Protein AF-A0A285R3U5-F1 (afdb_monomer_lite)

pLDDT: mean 81.3, std 15.53, range [38.19, 96.88]

Foldseek 3Di:
DDDDDDPDDPDPADVVLLVVQVVCCVVPVDDLCPGDCSSPRSCVSVVVVVVCVVVVVVVVVVVVVVVVCVVVCNVVVVVVVVVVVVVVVCVVVVPDVVVVVVVCVVPVVDPPPPPDD

Sequence (117 aa):
MPVGKKPRRPPVRSKRRLINGIRRRTRTGAPWRNDPAHHGEWESVYGLLRRRQRDGTWSRSLTQLQAGADARGLITWALDRLEALVRHRLKRLQFRPDALDGFMAGTGLNLDTSTSP

Structure (mmCIF, N/CA/C/O backbone):
data_AF-A0A285R3U5-F1
#
_entry.id   AF-A0A285R3U5-F1
#
loop_
_atom_site.group_PDB
_atom_site.id
_atom_site.type_symbol
_atom_site.label_atom_id
_atom_site.label_alt_id
_atom_site.label_comp_id
_atom_site.label_asym_id
_atom_site.label_entity_id
_atom_site.label_seq_id
_atom_site.pdbx_PDB_ins_code
_atom_site.Cartn_x
_atom_site.Cartn_y
_atom_site.Cartn_z
_atom_site.occupancy
_atom_site.B_iso_or_equiv
_atom_site.auth_seq_id
_atom_site.auth_comp_id
_atom_site.auth_asym_id
_atom_site.auth_atom_id
_atom_site.pdbx_PDB_model_num
ATOM 1 N N . MET A 1 1 ? -9.481 7.070 -41.270 1.00 38.38 1 MET A N 1
ATOM 2 C CA . MET A 1 1 ? -9.271 5.680 -40.798 1.00 38.38 1 MET A CA 1
ATOM 3 C C . MET A 1 1 ? -8.456 5.721 -39.505 1.00 38.38 1 MET A C 1
ATOM 5 O O . MET A 1 1 ? -7.437 6.406 -39.512 1.00 38.38 1 MET A O 1
ATOM 9 N N . PRO A 1 2 ? -8.866 5.078 -38.395 1.00 54.41 2 PRO A N 1
ATOM 10 C CA . PRO A 1 2 ? -8.071 5.080 -37.171 1.00 54.41 2 PRO A CA 1
ATOM 11 C C . PRO A 1 2 ? -6.865 4.149 -37.346 1.00 54.41 2 PRO A C 1
ATOM 13 O O . PRO A 1 2 ? -7.003 2.997 -37.751 1.00 54.41 2 PRO A O 1
ATOM 16 N N . VAL A 1 3 ? -5.666 4.655 -37.064 1.00 59.34 3 VAL A N 1
ATOM 17 C CA . VAL A 1 3 ? -4.420 3.889 -37.179 1.00 59.34 3 VAL A CA 1
ATOM 18 C C . VAL A 1 3 ? -4.380 2.831 -36.075 1.00 59.34 3 VAL A C 1
ATOM 20 O O . VAL A 1 3 ? -4.359 3.156 -34.885 1.00 59.34 3 VAL A O 1
ATOM 23 N N . GLY A 1 4 ? -4.374 1.556 -36.466 1.00 52.22 4 GLY A N 1
ATOM 24 C CA . GLY A 1 4 ? -4.251 0.427 -35.548 1.00 52.22 4 GLY A CA 1
ATOM 25 C C . GLY A 1 4 ? -2.968 0.529 -34.722 1.00 52.22 4 GLY A C 1
ATOM 26 O O . GLY A 1 4 ? -1.864 0.627 -35.262 1.00 52.22 4 GLY A O 1
ATOM 27 N N . LYS A 1 5 ? -3.092 0.519 -33.390 1.00 55.28 5 LYS A N 1
ATOM 28 C CA . LYS A 1 5 ? -1.925 0.468 -32.503 1.00 55.28 5 LYS A CA 1
ATOM 29 C C . LYS A 1 5 ? -1.194 -0.852 -32.756 1.00 55.28 5 LYS A C 1
ATOM 31 O O . LYS A 1 5 ? -1.766 -1.912 -32.517 1.00 55.28 5 LYS A O 1
ATOM 36 N N . LYS A 1 6 ? 0.065 -0.784 -33.213 1.00 53.25 6 LYS A N 1
ATOM 37 C CA . LYS A 1 6 ? 0.944 -1.957 -33.371 1.00 53.25 6 LYS A CA 1
ATOM 38 C C . LYS A 1 6 ? 0.861 -2.836 -32.110 1.00 53.25 6 LYS A C 1
ATOM 40 O O . LYS A 1 6 ? 0.932 -2.280 -31.005 1.00 53.25 6 LYS A O 1
ATOM 45 N N . PRO A 1 7 ? 0.730 -4.169 -32.238 1.00 49.75 7 PRO A N 1
ATOM 46 C CA . PRO A 1 7 ? 0.657 -5.049 -31.081 1.00 49.75 7 PRO A CA 1
ATOM 47 C C . PRO A 1 7 ? 1.935 -4.872 -30.259 1.00 49.75 7 PRO A C 1
ATOM 49 O O . PRO A 1 7 ? 3.046 -5.129 -30.726 1.00 49.75 7 PRO A O 1
ATOM 52 N N . ARG A 1 8 ? 1.799 -4.356 -29.032 1.00 63.12 8 ARG A N 1
ATOM 53 C CA . ARG A 1 8 ? 2.934 -4.264 -28.109 1.00 63.12 8 ARG A CA 1
ATOM 54 C C . ARG A 1 8 ? 3.360 -5.691 -27.790 1.00 63.12 8 ARG A C 1
ATOM 56 O O . ARG A 1 8 ? 2.527 -6.486 -27.361 1.00 63.12 8 ARG A O 1
ATOM 63 N N . ARG A 1 9 ? 4.650 -5.986 -27.980 1.00 56.09 9 ARG A N 1
ATOM 64 C CA . ARG A 1 9 ? 5.281 -7.253 -27.589 1.00 56.09 9 ARG A CA 1
ATOM 65 C C . ARG A 1 9 ? 4.764 -7.661 -26.200 1.00 56.09 9 ARG A C 1
ATOM 67 O O . ARG A 1 9 ? 4.839 -6.824 -25.291 1.00 56.09 9 ARG A O 1
ATOM 74 N N . PRO A 1 10 ? 4.223 -8.882 -26.028 1.00 56.25 10 PRO A N 1
ATOM 75 C CA . PRO A 1 10 ? 3.734 -9.331 -24.734 1.00 56.25 10 PRO A CA 1
ATOM 76 C C . PRO A 1 10 ? 4.824 -9.111 -23.681 1.00 56.25 10 PRO A C 1
ATOM 78 O O . PRO A 1 10 ? 5.989 -9.427 -23.946 1.00 56.25 10 PRO A O 1
ATOM 81 N N . PRO A 1 11 ? 4.506 -8.525 -22.514 1.00 58.94 11 PRO A N 1
ATOM 82 C CA . PRO A 1 11 ? 5.504 -8.358 -21.476 1.00 58.94 11 PRO A CA 1
ATOM 83 C C . PRO A 1 11 ? 6.003 -9.747 -21.066 1.00 58.94 11 PRO A C 1
ATOM 85 O O . PRO A 1 11 ? 5.271 -10.524 -20.464 1.00 58.94 11 PRO A O 1
ATOM 88 N N . VAL A 1 12 ? 7.269 -10.039 -21.378 1.00 57.09 12 VAL A N 1
ATOM 89 C CA . VAL A 1 12 ? 7.961 -11.313 -21.081 1.00 57.09 12 VAL A CA 1
ATOM 90 C C . VAL A 1 12 ? 7.976 -11.617 -19.569 1.00 57.09 12 VAL A C 1
ATOM 92 O O . VAL A 1 12 ? 8.225 -12.736 -19.124 1.00 57.09 12 VAL A O 1
ATOM 95 N N . ARG A 1 13 ? 7.681 -10.611 -18.738 1.00 64.00 13 ARG A N 1
ATOM 96 C CA . ARG A 1 13 ? 7.698 -10.688 -17.277 1.00 64.00 13 ARG A CA 1
ATOM 97 C C . ARG A 1 13 ? 6.277 -10.733 -16.726 1.00 64.00 13 ARG A C 1
ATOM 99 O O . ARG A 1 13 ? 5.432 -9.908 -17.071 1.00 64.00 13 ARG A O 1
ATOM 106 N N . SER A 1 14 ? 6.026 -11.655 -15.798 1.00 81.50 14 SER A N 1
ATOM 107 C CA . SER A 1 14 ? 4.741 -11.697 -15.101 1.00 81.50 14 SER A CA 1
ATOM 108 C C . SER A 1 14 ? 4.602 -10.446 -14.226 1.00 81.50 14 SER A C 1
ATOM 110 O O . SER A 1 14 ? 5.463 -10.166 -13.393 1.00 81.50 14 SER A O 1
ATOM 112 N N . LYS A 1 15 ? 3.506 -9.686 -14.381 1.00 84.56 15 LYS A N 1
ATOM 113 C CA . LYS A 1 15 ? 3.215 -8.488 -13.559 1.00 84.56 15 LYS A CA 1
ATOM 114 C C . LYS A 1 15 ? 3.344 -8.768 -12.055 1.00 84.56 15 LYS A C 1
ATOM 116 O O . LYS A 1 15 ? 3.789 -7.904 -11.309 1.00 84.56 15 LYS A O 1
ATOM 121 N N . ARG A 1 16 ? 3.006 -9.991 -11.629 1.00 89.94 16 ARG A N 1
ATOM 122 C CA . ARG A 1 16 ? 3.140 -10.469 -10.247 1.00 89.94 16 ARG A CA 1
ATOM 123 C C . ARG A 1 16 ? 4.582 -10.394 -9.727 1.00 89.94 16 ARG A C 1
ATOM 125 O O . ARG A 1 16 ? 4.773 -9.965 -8.597 1.00 89.94 16 ARG A O 1
ATOM 132 N N . ARG A 1 17 ? 5.588 -10.734 -10.545 1.00 91.56 17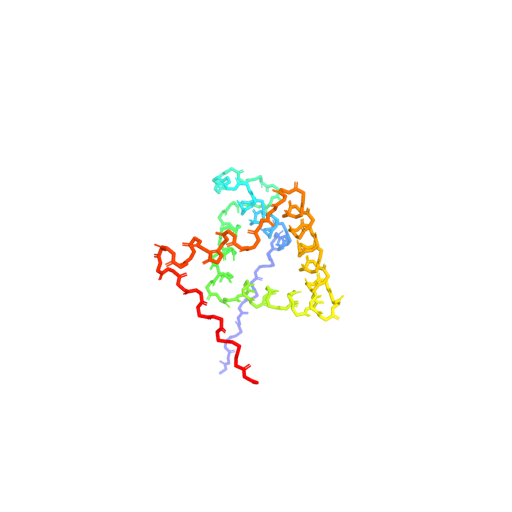 ARG A N 1
ATOM 133 C CA . ARG A 1 17 ? 7.010 -10.623 -10.164 1.00 91.56 17 ARG A CA 1
ATOM 134 C C . ARG A 1 17 ? 7.412 -9.177 -9.881 1.00 91.56 17 ARG A C 1
ATOM 136 O O . ARG A 1 17 ? 7.989 -8.908 -8.834 1.00 91.56 17 ARG A O 1
ATOM 143 N N . LEU A 1 18 ? 7.011 -8.248 -10.749 1.00 91.75 18 LEU A N 1
ATOM 144 C CA . LEU A 1 18 ? 7.301 -6.824 -10.562 1.00 91.75 18 LEU A CA 1
ATOM 145 C C . LEU A 1 18 ? 6.602 -6.263 -9.314 1.00 91.75 18 LEU A C 1
ATOM 147 O O . LEU A 1 18 ? 7.208 -5.522 -8.549 1.00 91.75 18 LEU A O 1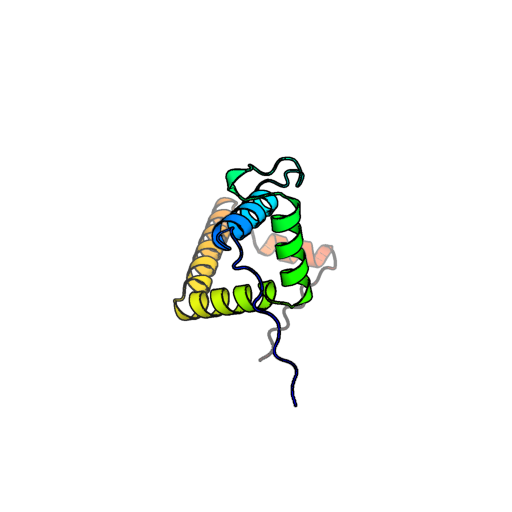
ATOM 151 N N . ILE A 1 19 ? 5.342 -6.642 -9.070 1.00 92.56 19 ILE A N 1
ATOM 152 C CA . ILE A 1 19 ? 4.610 -6.238 -7.858 1.00 92.56 19 ILE A CA 1
ATOM 153 C C . ILE A 1 19 ? 5.293 -6.782 -6.592 1.00 92.56 19 ILE A C 1
ATOM 155 O O . ILE A 1 19 ? 5.387 -6.061 -5.600 1.00 92.56 19 ILE A O 1
ATOM 159 N N . ASN A 1 20 ? 5.817 -8.011 -6.626 1.00 92.56 20 ASN A N 1
ATOM 160 C CA . ASN A 1 20 ? 6.580 -8.575 -5.510 1.00 92.56 20 ASN A CA 1
ATOM 161 C C . ASN A 1 20 ? 7.871 -7.785 -5.230 1.00 92.56 20 ASN A C 1
ATOM 163 O O . ASN A 1 20 ? 8.156 -7.519 -4.062 1.00 92.56 20 ASN A O 1
ATOM 167 N N . GLY A 1 21 ? 8.586 -7.335 -6.269 1.00 93.44 21 GLY A N 1
ATOM 168 C CA . GLY A 1 21 ? 9.753 -6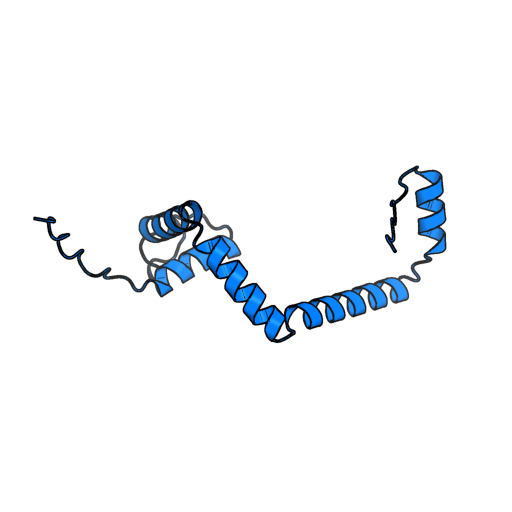.452 -6.120 1.00 93.44 21 GLY A CA 1
ATOM 169 C C . GLY A 1 21 ? 9.396 -5.116 -5.462 1.00 93.44 21 GLY A C 1
ATOM 170 O O . GLY A 1 21 ? 10.018 -4.710 -4.480 1.00 93.44 21 GLY A O 1
ATOM 171 N N . ILE A 1 22 ? 8.298 -4.484 -5.904 1.00 93.56 22 ILE A N 1
ATOM 172 C CA . ILE A 1 22 ? 7.764 -3.264 -5.271 1.00 93.56 22 ILE A CA 1
ATOM 173 C C . ILE A 1 22 ? 7.459 -3.519 -3.789 1.00 93.56 22 ILE A C 1
ATOM 175 O O . ILE A 1 22 ? 7.891 -2.753 -2.929 1.00 93.56 22 ILE A O 1
ATOM 179 N N . ARG A 1 23 ? 6.752 -4.612 -3.473 1.00 92.44 23 ARG A N 1
ATOM 180 C CA . ARG A 1 23 ? 6.399 -4.978 -2.093 1.00 92.44 23 ARG A CA 1
ATOM 181 C C . ARG A 1 23 ? 7.640 -5.195 -1.229 1.00 92.44 23 ARG A C 1
ATOM 183 O O . ARG A 1 23 ? 7.667 -4.720 -0.094 1.00 92.44 23 ARG A O 1
ATOM 190 N N . ARG A 1 24 ? 8.658 -5.899 -1.739 1.00 92.25 24 ARG A N 1
ATOM 191 C CA . ARG A 1 24 ? 9.924 -6.104 -1.024 1.00 92.25 24 ARG A CA 1
ATOM 192 C C . ARG A 1 24 ? 10.565 -4.764 -0.703 1.00 92.25 24 ARG A C 1
ATOM 194 O O . ARG A 1 24 ? 10.831 -4.522 0.467 1.00 92.25 24 ARG A O 1
ATOM 201 N N . ARG A 1 25 ? 10.756 -3.901 -1.705 1.00 93.25 25 ARG A N 1
ATOM 202 C CA . ARG A 1 25 ? 11.386 -2.588 -1.519 1.00 93.25 25 ARG A CA 1
ATOM 203 C C . ARG A 1 25 ? 10.648 -1.754 -0.478 1.00 93.25 25 ARG A C 1
ATOM 205 O O . ARG A 1 25 ? 11.291 -1.173 0.387 1.00 93.25 25 ARG A O 1
ATOM 212 N N . THR A 1 26 ? 9.318 -1.694 -0.540 1.00 91.25 26 THR A N 1
ATOM 213 C CA . THR A 1 26 ? 8.519 -0.938 0.439 1.00 91.25 26 THR A CA 1
ATOM 214 C C . THR A 1 26 ? 8.663 -1.501 1.852 1.00 91.25 26 THR A C 1
ATOM 216 O O . THR A 1 26 ? 8.712 -0.732 2.802 1.00 91.25 26 THR A O 1
ATOM 219 N N . ARG A 1 27 ? 8.775 -2.827 1.998 1.00 91.44 27 ARG A N 1
ATOM 220 C CA . ARG A 1 27 ? 8.927 -3.488 3.300 1.00 91.44 27 ARG A CA 1
ATOM 221 C C . ARG A 1 27 ? 10.333 -3.358 3.888 1.00 91.44 27 ARG A C 1
ATOM 223 O O . ARG A 1 27 ? 10.463 -3.235 5.096 1.00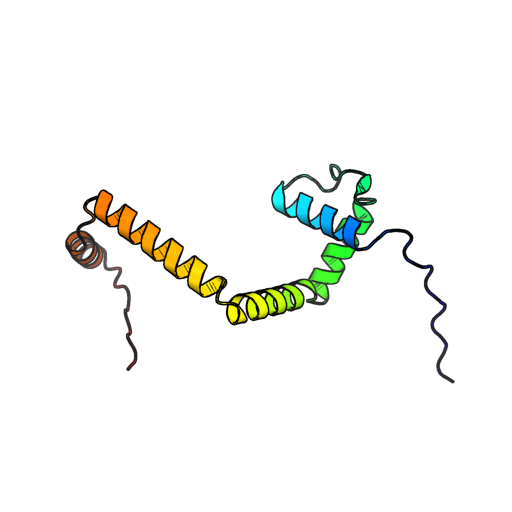 91.44 27 ARG A O 1
ATOM 230 N N . THR A 1 28 ? 11.375 -3.464 3.065 1.00 92.31 28 THR A N 1
ATOM 231 C CA . THR A 1 28 ? 12.766 -3.519 3.545 1.00 92.31 28 THR A CA 1
ATOM 232 C C . THR A 1 28 ? 13.481 -2.175 3.498 1.00 92.31 28 THR A C 1
ATOM 234 O O . THR A 1 28 ? 14.556 -2.057 4.069 1.00 92.31 28 THR A O 1
ATOM 237 N N . GLY A 1 29 ? 12.957 -1.191 2.761 1.00 90.94 29 GLY A N 1
ATOM 238 C CA . GLY A 1 29 ? 13.639 0.084 2.518 1.00 90.94 29 GLY A CA 1
ATOM 239 C C . GLY A 1 29 ? 14.917 -0.039 1.677 1.00 90.94 29 GLY A C 1
ATOM 240 O O . GLY A 1 29 ? 15.612 0.954 1.477 1.00 90.94 29 GLY A O 1
ATOM 241 N N . ALA A 1 30 ? 15.231 -1.236 1.167 1.00 88.38 30 ALA A N 1
ATOM 242 C CA . ALA A 1 30 ? 16.476 -1.490 0.457 1.00 88.38 30 ALA A CA 1
ATOM 243 C C . ALA A 1 30 ? 16.588 -0.626 -0.817 1.00 88.38 30 ALA A C 1
ATOM 245 O O . ALA A 1 30 ? 15.577 -0.386 -1.494 1.00 88.38 30 ALA A O 1
ATOM 246 N N . PRO A 1 31 ? 17.808 -0.200 -1.195 1.00 89.81 31 PRO A N 1
ATOM 247 C CA . PRO A 1 31 ? 18.039 0.471 -2.466 1.00 89.81 31 PRO A CA 1
ATOM 248 C C . PRO A 1 31 ? 17.509 -0.357 -3.640 1.00 89.81 31 PRO A C 1
ATOM 250 O O . PRO A 1 31 ? 17.621 -1.583 -3.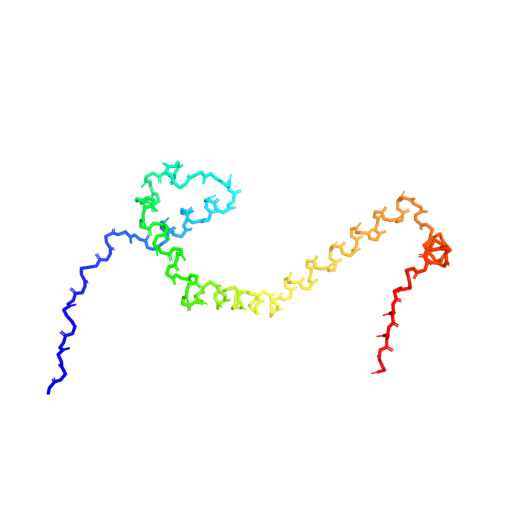645 1.00 89.81 31 PRO A O 1
ATOM 253 N N . TRP A 1 32 ? 16.984 0.312 -4.670 1.00 86.31 32 TRP A N 1
ATOM 254 C CA . TRP A 1 32 ? 16.430 -0.350 -5.860 1.00 86.31 32 TRP A CA 1
ATOM 255 C C . TRP A 1 32 ? 17.423 -1.296 -6.543 1.00 86.31 32 TRP A C 1
ATOM 257 O O . TRP A 1 32 ? 17.027 -2.347 -7.032 1.00 86.31 32 TRP A O 1
ATOM 267 N N . ARG A 1 33 ? 18.718 -0.956 -6.521 1.00 85.69 33 ARG A N 1
ATOM 268 C CA . ARG A 1 33 ? 19.796 -1.777 -7.094 1.00 85.69 33 ARG A CA 1
ATOM 269 C C . ARG A 1 33 ? 20.009 -3.110 -6.366 1.00 85.69 33 ARG A C 1
ATOM 271 O O . ARG A 1 33 ? 20.571 -4.023 -6.951 1.00 85.69 33 ARG A O 1
ATOM 278 N N . ASN A 1 34 ? 19.510 -3.239 -5.136 1.00 87.44 34 ASN A N 1
ATOM 279 C CA . ASN A 1 34 ? 19.618 -4.447 -4.317 1.00 87.44 34 ASN A CA 1
ATOM 280 C C . ASN A 1 34 ? 18.351 -5.316 -4.413 1.00 87.44 34 ASN A C 1
ATOM 282 O O . ASN A 1 34 ? 18.063 -6.102 -3.499 1.00 87.44 34 ASN A O 1
ATOM 286 N N . ASP A 1 35 ? 17.521 -5.126 -5.444 1.00 81.00 35 ASP A N 1
ATOM 287 C CA . ASP A 1 35 ? 16.348 -5.966 -5.672 1.00 81.00 35 ASP A CA 1
ATOM 288 C C . ASP A 1 35 ? 16.745 -7.279 -6.370 1.00 81.00 35 ASP A C 1
ATOM 290 O O . ASP A 1 35 ? 17.456 -7.240 -7.375 1.00 81.00 35 ASP A O 1
ATOM 294 N N . PRO A 1 36 ? 16.329 -8.453 -5.856 1.00 81.06 36 PRO A N 1
ATOM 295 C CA . PRO A 1 36 ? 16.675 -9.723 -6.466 1.00 81.06 36 PRO A CA 1
ATOM 296 C C . PRO A 1 36 ? 16.204 -9.826 -7.915 1.00 81.06 36 PRO A C 1
ATOM 298 O O . PRO A 1 36 ? 15.046 -9.544 -8.229 1.00 81.06 36 PRO A O 1
ATOM 301 N N . ALA A 1 37 ? 17.071 -10.359 -8.776 1.00 83.62 37 ALA A N 1
ATOM 302 C CA . ALA A 1 37 ? 16.806 -10.513 -10.206 1.00 83.62 37 ALA A CA 1
ATOM 303 C C . ALA A 1 37 ? 15.532 -11.327 -10.521 1.00 83.62 37 ALA A C 1
ATOM 305 O O . ALA A 1 37 ? 14.922 -11.138 -11.574 1.00 83.62 37 ALA A O 1
ATOM 306 N N . HIS A 1 38 ? 15.072 -12.188 -9.602 1.00 87.25 38 HIS A N 1
ATOM 307 C CA . HIS A 1 38 ? 13.838 -12.962 -9.779 1.00 87.25 38 HIS A CA 1
ATOM 308 C C . HIS A 1 38 ? 12.563 -12.097 -9.817 1.00 87.25 38 HIS A C 1
ATOM 310 O O . HIS A 1 38 ? 11.546 -12.538 -10.360 1.00 87.25 38 HIS A O 1
ATOM 316 N N . HIS A 1 39 ? 12.595 -10.863 -9.300 1.00 87.44 39 HIS A N 1
ATOM 317 C CA . HIS A 1 39 ? 11.502 -9.897 -9.459 1.00 87.44 39 HIS A CA 1
ATOM 318 C C . HIS A 1 39 ? 11.489 -9.230 -10.844 1.00 87.44 39 HIS A C 1
ATOM 320 O O . HIS A 1 39 ? 10.453 -8.709 -11.263 1.00 87.44 39 HIS A O 1
ATOM 326 N N . GLY A 1 40 ? 12.596 -9.311 -11.585 1.00 84.12 40 GLY A N 1
ATOM 327 C CA . GLY A 1 40 ? 12.868 -8.561 -12.808 1.00 84.12 40 GLY A CA 1
ATOM 328 C C . GLY A 1 40 ? 13.887 -7.445 -12.568 1.00 84.12 40 GLY A C 1
ATOM 329 O O . GLY A 1 40 ? 14.254 -7.160 -11.433 1.00 84.12 40 GLY A O 1
ATOM 330 N N . GLU A 1 41 ? 14.345 -6.803 -13.643 1.00 89.06 41 GLU A N 1
ATOM 331 C CA . GLU A 1 41 ? 15.243 -5.645 -13.531 1.00 89.06 41 GLU A CA 1
ATOM 332 C C . GLU A 1 41 ? 14.595 -4.530 -12.710 1.00 89.06 41 GLU A C 1
ATOM 334 O O . GLU A 1 41 ? 13.429 -4.172 -12.930 1.00 89.06 41 GLU A O 1
ATOM 339 N N . TRP A 1 42 ? 15.378 -3.935 -11.812 1.00 90.38 42 TRP A N 1
ATOM 340 C CA . TRP A 1 42 ? 14.926 -2.880 -10.909 1.00 90.38 42 TRP A CA 1
ATOM 341 C C . TRP A 1 42 ? 14.300 -1.685 -11.652 1.00 90.38 42 TRP A C 1
ATOM 343 O O . TRP A 1 42 ? 13.345 -1.093 -11.154 1.00 90.38 42 TRP A O 1
ATOM 353 N N . GLU A 1 43 ? 14.749 -1.369 -12.873 1.00 91.38 43 GLU A N 1
ATOM 354 C CA . GLU A 1 43 ? 14.177 -0.308 -13.718 1.00 91.38 43 GLU A CA 1
ATOM 355 C C . GLU A 1 43 ? 12.726 -0.593 -14.118 1.00 91.38 43 GLU A C 1
ATOM 357 O O . GLU A 1 43 ? 11.878 0.300 -14.127 1.00 91.38 43 GLU A O 1
ATOM 362 N N . SER A 1 44 ? 12.410 -1.857 -14.413 1.00 90.44 44 SER A N 1
ATOM 363 C CA . SER A 1 44 ? 11.048 -2.285 -14.743 1.00 90.44 44 SER A CA 1
ATOM 364 C C . SER A 1 44 ? 10.138 -2.235 -13.517 1.00 90.44 44 SER A C 1
ATOM 366 O O . SER A 1 44 ? 8.987 -1.802 -13.617 1.00 90.44 44 SER A O 1
ATOM 368 N N . VAL A 1 45 ? 10.657 -2.655 -12.359 1.00 91.88 45 VAL A N 1
ATOM 369 C CA . VAL A 1 45 ? 9.955 -2.613 -11.067 1.00 91.88 45 VAL A CA 1
ATOM 370 C C . VAL A 1 45 ? 9.650 -1.161 -10.690 1.00 91.88 45 VAL A C 1
ATOM 372 O O . VAL A 1 45 ? 8.493 -0.800 -10.454 1.00 91.88 45 VAL A O 1
ATOM 375 N N . TYR A 1 46 ? 10.669 -0.302 -10.729 1.00 92.19 46 TYR A N 1
ATOM 376 C CA . TYR A 1 46 ? 10.550 1.127 -10.466 1.00 92.19 46 TYR A CA 1
ATOM 377 C C . TYR A 1 46 ? 9.624 1.819 -11.474 1.00 92.19 46 TYR A C 1
ATOM 379 O O . TYR A 1 46 ? 8.727 2.571 -11.092 1.00 92.19 46 TYR A O 1
ATOM 387 N N . GLY A 1 47 ? 9.773 1.529 -12.768 1.00 93.00 47 GLY A N 1
ATOM 388 C CA . GLY A 1 47 ? 8.938 2.097 -13.822 1.00 93.00 47 GLY A CA 1
ATOM 389 C C . GLY A 1 47 ? 7.464 1.713 -13.686 1.00 93.00 47 GLY A C 1
ATOM 390 O O . GLY A 1 47 ? 6.588 2.537 -13.958 1.00 93.00 47 GLY A O 1
ATOM 391 N N . LEU A 1 48 ? 7.163 0.487 -13.243 1.00 92.81 48 LEU A N 1
ATOM 392 C CA . LEU A 1 48 ? 5.797 0.071 -12.923 1.00 92.81 48 LEU A CA 1
ATOM 393 C C . LEU A 1 48 ? 5.255 0.829 -11.706 1.00 92.81 48 LEU A C 1
ATOM 395 O O . LEU A 1 48 ? 4.135 1.337 -11.773 1.00 92.81 48 LEU A O 1
ATOM 399 N N . LEU A 1 49 ? 6.043 0.931 -10.629 1.00 92.62 49 LEU A N 1
ATOM 400 C CA . LEU A 1 49 ? 5.668 1.689 -9.434 1.00 92.62 49 LEU A CA 1
ATOM 401 C C . LEU A 1 49 ? 5.312 3.133 -9.797 1.00 92.62 49 LEU A C 1
ATOM 403 O O . LEU A 1 49 ? 4.217 3.585 -9.472 1.00 92.62 49 LEU A O 1
ATOM 407 N N . ARG A 1 50 ? 6.208 3.832 -10.503 1.00 94.44 50 ARG A N 1
ATOM 408 C CA . ARG A 1 50 ? 6.034 5.247 -10.857 1.00 94.44 50 ARG A CA 1
ATOM 409 C C . ARG A 1 50 ? 4.845 5.483 -11.773 1.00 94.44 50 ARG A C 1
ATOM 411 O O . ARG A 1 50 ? 4.128 6.459 -11.573 1.00 94.44 50 ARG A O 1
ATOM 418 N N . ARG A 1 51 ? 4.616 4.611 -12.761 1.00 95.56 51 ARG A N 1
ATOM 419 C CA . ARG A 1 51 ? 3.424 4.698 -13.622 1.00 95.56 51 ARG A CA 1
ATOM 420 C C . ARG A 1 51 ? 2.146 4.572 -12.798 1.00 95.56 51 ARG A C 1
ATOM 422 O O . ARG A 1 51 ? 1.304 5.455 -12.873 1.00 95.56 51 ARG A O 1
ATOM 429 N N . ARG A 1 52 ? 2.078 3.553 -11.936 1.00 94.19 52 ARG A N 1
ATOM 430 C CA . ARG A 1 52 ? 0.903 3.287 -11.097 1.00 94.19 52 ARG A CA 1
ATOM 431 C C . ARG A 1 52 ? 0.646 4.317 -9.996 1.00 94.19 52 ARG A C 1
ATOM 433 O O . ARG A 1 52 ? -0.479 4.454 -9.527 1.00 94.19 52 ARG A O 1
ATOM 440 N N . GLN A 1 53 ? 1.691 5.008 -9.542 1.00 94.75 53 GLN A N 1
ATOM 441 C CA . GLN A 1 53 ? 1.551 6.154 -8.640 1.00 94.75 53 GLN A CA 1
ATOM 442 C C . GLN A 1 53 ? 0.927 7.345 -9.365 1.00 94.75 53 GLN A C 1
ATOM 444 O O . GLN A 1 53 ? 0.027 7.975 -8.826 1.00 94.75 53 GLN A O 1
ATOM 449 N N . ARG A 1 54 ? 1.374 7.632 -10.594 1.00 96.38 54 ARG A N 1
ATOM 450 C CA . ARG A 1 54 ? 0.871 8.768 -11.380 1.00 96.38 54 ARG A CA 1
ATOM 451 C C . ARG A 1 54 ? -0.551 8.566 -11.892 1.00 96.38 54 ARG A C 1
ATOM 453 O O . ARG A 1 54 ? -1.316 9.514 -11.915 1.00 96.38 54 ARG A O 1
ATOM 460 N N . ASP A 1 55 ? -0.902 7.351 -12.301 1.00 96.62 55 ASP A N 1
ATOM 461 C CA . ASP A 1 55 ? -2.237 7.036 -12.833 1.00 96.62 55 ASP A CA 1
ATOM 462 C C . ASP A 1 55 ? -3.270 6.668 -11.740 1.00 96.62 55 ASP A C 1
ATOM 464 O O . ASP A 1 55 ? -4.380 6.210 -12.039 1.00 96.62 55 ASP A O 1
ATOM 468 N N . GLY A 1 56 ? -2.889 6.800 -10.462 1.00 96.06 56 GLY A N 1
ATOM 469 C CA . GLY A 1 56 ? -3.745 6.514 -9.310 1.00 96.06 56 GLY A CA 1
ATOM 470 C C . GLY A 1 56 ? -4.156 5.045 -9.162 1.00 96.06 56 GLY A C 1
ATOM 471 O O . GLY A 1 56 ? -5.082 4.743 -8.408 1.00 96.06 56 GLY A O 1
ATOM 472 N N . THR A 1 57 ? -3.522 4.105 -9.873 1.00 95.88 57 THR A N 1
ATOM 473 C CA . THR A 1 57 ? -3.843 2.672 -9.762 1.00 95.88 57 THR A CA 1
ATOM 474 C C . THR A 1 57 ? -3.665 2.171 -8.333 1.00 95.88 57 THR A C 1
ATOM 476 O O . THR A 1 57 ? -4.489 1.392 -7.864 1.00 95.88 57 THR A O 1
ATOM 479 N N . TRP A 1 58 ? -2.623 2.619 -7.624 1.00 92.06 58 TRP A N 1
ATOM 480 C CA . TRP A 1 58 ? -2.403 2.191 -6.238 1.00 92.06 58 TRP A CA 1
ATOM 481 C C . TRP A 1 58 ? -3.519 2.633 -5.305 1.00 92.06 58 TRP A C 1
ATOM 483 O O . TRP A 1 58 ? -4.021 1.805 -4.551 1.00 92.06 58 TRP A O 1
ATOM 493 N N . SER A 1 59 ? -3.935 3.895 -5.403 1.00 94.31 59 SER A N 1
ATOM 494 C CA . SER A 1 59 ? -5.022 4.435 -4.590 1.00 94.31 59 SER A CA 1
ATOM 495 C C . SER A 1 59 ? -6.316 3.667 -4.848 1.00 94.31 59 SER A C 1
ATOM 497 O O . SER A 1 59 ? -6.926 3.171 -3.911 1.00 94.31 59 SER A O 1
ATOM 499 N N . ARG A 1 60 ? -6.670 3.441 -6.122 1.00 96.88 60 ARG A N 1
ATOM 500 C CA . ARG A 1 60 ? -7.868 2.665 -6.483 1.00 96.88 60 ARG A CA 1
ATOM 501 C C . ARG A 1 60 ? -7.817 1.223 -5.980 1.00 96.88 60 ARG A C 1
ATOM 503 O O . ARG A 1 60 ? -8.806 0.734 -5.446 1.00 96.88 60 ARG A O 1
ATOM 510 N N . SER A 1 61 ? -6.678 0.540 -6.124 1.00 93.19 61 SER A N 1
ATOM 511 C CA . SER A 1 61 ? -6.514 -0.819 -5.593 1.00 93.19 61 SER A CA 1
ATOM 512 C C . SER A 1 61 ? -6.632 -0.857 -4.069 1.00 93.19 61 SER A C 1
ATOM 514 O O . SER A 1 61 ? -7.245 -1.779 -3.542 1.00 93.19 61 SER A O 1
ATOM 516 N N . LEU A 1 62 ? -6.075 0.132 -3.363 1.00 92.56 62 LEU A N 1
ATOM 517 C CA . LEU A 1 62 ? -6.189 0.226 -1.909 1.00 92.56 62 LEU A CA 1
ATOM 518 C C . LEU A 1 62 ? -7.646 0.423 -1.482 1.00 92.56 62 LEU A C 1
ATOM 520 O O . LEU A 1 62 ? -8.127 -0.349 -0.662 1.00 92.56 62 LEU A O 1
ATOM 524 N N . THR A 1 63 ? -8.357 1.375 -2.088 1.00 96.12 63 THR A N 1
ATOM 525 C CA . THR A 1 63 ? -9.773 1.631 -1.794 1.00 96.12 63 THR A CA 1
ATOM 526 C C . THR A 1 63 ? -10.631 0.388 -2.020 1.00 96.12 63 THR A C 1
ATOM 528 O O . THR A 1 63 ? -11.448 0.047 -1.175 1.00 96.12 63 THR A O 1
ATOM 531 N N . GLN A 1 64 ? -10.418 -0.344 -3.119 1.00 96.31 64 GLN A N 1
ATOM 532 C CA . GLN A 1 64 ? -11.154 -1.584 -3.390 1.00 96.31 64 GLN A CA 1
ATOM 533 C C . GLN A 1 64 ? -10.869 -2.679 -2.355 1.00 96.31 64 GLN A C 1
ATOM 535 O O . GLN A 1 64 ? -11.785 -3.379 -1.928 1.00 96.31 64 GLN A O 1
ATOM 540 N N . LEU A 1 65 ? -9.609 -2.833 -1.936 1.00 93.88 65 LEU A N 1
ATOM 541 C CA . LEU A 1 65 ? -9.242 -3.797 -0.898 1.00 93.88 65 LEU A CA 1
ATOM 542 C C . LEU A 1 65 ? -9.814 -3.402 0.468 1.00 93.88 65 LEU A C 1
ATOM 544 O O . LEU A 1 65 ? -10.280 -4.277 1.190 1.00 93.88 65 LEU A O 1
ATOM 548 N N . GLN A 1 66 ? -9.804 -2.110 0.803 1.00 93.38 66 GLN A N 1
ATOM 549 C CA . GLN A 1 66 ? -10.402 -1.586 2.030 1.00 93.38 66 GLN A CA 1
ATOM 550 C C . GLN A 1 66 ? -11.911 -1.810 2.042 1.00 93.38 66 GLN A C 1
ATOM 552 O O . GLN A 1 66 ? -12.402 -2.401 2.991 1.00 93.38 66 GLN A O 1
ATOM 557 N N . ALA A 1 67 ? -12.623 -1.458 0.969 1.00 94.56 67 ALA A N 1
ATOM 558 C CA . ALA A 1 67 ? -14.060 -1.705 0.854 1.00 94.56 67 ALA A CA 1
ATOM 559 C C . ALA A 1 67 ? -14.397 -3.202 0.969 1.00 94.56 67 ALA A C 1
ATOM 561 O O . ALA A 1 67 ? -15.338 -3.583 1.655 1.00 94.56 67 ALA A O 1
ATOM 562 N N . GLY A 1 68 ? -13.598 -4.076 0.347 1.00 95.56 68 GLY A N 1
ATOM 563 C CA . GLY A 1 68 ? -13.775 -5.523 0.477 1.00 95.56 68 GLY A CA 1
ATOM 564 C C . GLY A 1 68 ? -13.475 -6.062 1.882 1.00 95.56 68 GLY A C 1
ATOM 565 O O . GLY A 1 68 ? -14.088 -7.041 2.299 1.00 95.56 68 GLY A O 1
ATOM 566 N N . ALA A 1 69 ? -12.533 -5.457 2.609 1.00 92.75 69 ALA A N 1
ATOM 567 C CA . ALA A 1 69 ? -12.226 -5.815 3.992 1.00 92.75 69 ALA A CA 1
ATOM 568 C C . ALA A 1 69 ? -13.294 -5.297 4.965 1.00 92.75 69 ALA A C 1
ATOM 570 O O . ALA A 1 69 ? -13.676 -6.023 5.880 1.00 92.75 69 ALA A O 1
ATOM 571 N N . ASP A 1 70 ? -13.797 -4.088 4.732 1.00 93.81 70 ASP A N 1
ATOM 572 C CA . ASP A 1 70 ? -14.884 -3.460 5.480 1.00 93.81 70 ASP A CA 1
ATOM 573 C C . ASP A 1 70 ? -16.191 -4.245 5.334 1.00 93.81 70 ASP A C 1
ATOM 575 O O . ASP A 1 70 ? -16.782 -4.665 6.322 1.00 93.81 70 ASP A O 1
ATOM 579 N N . ALA A 1 71 ? -16.554 -4.618 4.101 1.00 93.25 71 ALA A N 1
ATOM 580 C CA . ALA A 1 71 ? -17.711 -5.474 3.826 1.00 93.25 71 ALA A CA 1
ATOM 581 C C . ALA A 1 71 ? -17.620 -6.866 4.485 1.00 93.25 71 ALA A C 1
ATOM 583 O O . ALA A 1 71 ? -18.632 -7.536 4.670 1.00 93.25 71 ALA A O 1
ATOM 584 N N . ARG A 1 72 ? -16.410 -7.324 4.831 1.00 94.06 72 ARG A N 1
ATOM 585 C CA . ARG A 1 72 ? -16.170 -8.574 5.576 1.00 94.06 72 ARG A CA 1
ATOM 586 C C . ARG A 1 72 ? -16.020 -8.350 7.085 1.00 94.06 72 ARG A C 1
ATOM 588 O O . ARG A 1 72 ? -15.685 -9.294 7.794 1.00 94.06 72 ARG A O 1
ATOM 595 N N . GLY A 1 73 ? -16.187 -7.117 7.565 1.00 91.25 73 GLY A N 1
ATOM 596 C CA . GLY A 1 73 ? -16.004 -6.727 8.963 1.00 91.25 73 GLY A CA 1
ATOM 597 C C . GLY A 1 73 ? -14.561 -6.821 9.470 1.00 91.25 73 GLY A C 1
ATOM 598 O O . GLY A 1 73 ? -14.330 -6.742 10.673 1.00 91.25 73 GLY A O 1
ATOM 599 N N . LEU A 1 74 ? -13.567 -6.999 8.591 1.00 90.75 74 LEU A N 1
ATOM 600 C CA . LEU A 1 74 ? -12.171 -7.224 8.991 1.00 90.75 74 LEU A CA 1
ATOM 601 C C . LEU A 1 74 ? -11.508 -5.958 9.546 1.00 90.75 74 LEU A C 1
ATOM 603 O O . LEU A 1 74 ? -10.640 -6.058 10.412 1.00 90.75 74 LEU A O 1
ATOM 607 N N . ILE A 1 75 ? -11.894 -4.780 9.043 1.00 87.19 75 ILE A N 1
ATOM 608 C CA . ILE A 1 75 ? -11.373 -3.494 9.528 1.00 87.19 75 ILE A CA 1
ATOM 609 C C . ILE A 1 75 ? -11.929 -3.206 10.923 1.00 87.19 75 ILE A C 1
ATOM 611 O O . ILE A 1 75 ? -11.149 -2.977 11.845 1.00 87.19 75 ILE A O 1
ATOM 615 N N . THR A 1 76 ? -13.248 -3.301 11.094 1.00 86.94 76 THR A N 1
ATOM 616 C CA . THR A 1 76 ? -13.921 -3.112 12.386 1.00 86.94 76 THR A CA 1
ATOM 617 C C . THR A 1 76 ? -13.396 -4.085 13.436 1.00 86.94 76 THR A C 1
ATOM 619 O O . THR A 1 76 ? -12.938 -3.655 14.487 1.00 86.94 76 THR A O 1
ATOM 622 N N . TRP A 1 77 ? -13.300 -5.379 13.107 1.00 89.88 77 TRP A N 1
ATOM 623 C CA . TRP A 1 77 ? -12.751 -6.384 14.022 1.00 89.88 77 TRP A CA 1
ATOM 624 C C . TRP A 1 77 ? -11.320 -6.064 14.483 1.00 89.88 77 TRP A C 1
ATOM 626 O O . TRP A 1 77 ? -10.973 -6.257 15.651 1.00 89.88 77 TRP A O 1
ATOM 636 N N . ALA A 1 78 ? -10.468 -5.566 13.582 1.00 89.44 78 ALA A N 1
ATOM 637 C CA . ALA A 1 78 ? -9.108 -5.171 13.936 1.00 89.44 78 ALA A CA 1
ATOM 638 C C . ALA A 1 78 ? -9.084 -3.942 14.862 1.00 89.44 78 ALA A C 1
ATOM 640 O O . ALA A 1 78 ? -8.273 -3.908 15.790 1.00 89.44 78 ALA A O 1
ATOM 641 N N . LEU A 1 79 ? -9.965 -2.960 14.637 1.00 89.44 79 LEU A N 1
ATOM 642 C CA . LEU A 1 79 ? -10.106 -1.781 15.497 1.00 89.44 79 LEU A CA 1
ATOM 643 C C . LEU A 1 79 ? -10.602 -2.165 16.892 1.00 89.44 79 LEU A C 1
ATOM 645 O O . LEU A 1 79 ? -9.949 -1.803 17.869 1.00 89.44 79 LEU A O 1
ATOM 649 N N . ASP A 1 80 ? -11.644 -2.990 16.989 1.00 90.56 80 ASP A N 1
ATOM 650 C CA . ASP A 1 80 ? -12.169 -3.489 18.266 1.00 90.56 80 ASP A CA 1
ATOM 651 C C . ASP A 1 80 ? -11.087 -4.250 19.046 1.00 90.56 80 ASP A C 1
ATOM 653 O O . ASP A 1 80 ? -10.921 -4.105 20.263 1.00 90.56 80 ASP A O 1
ATOM 657 N N . ARG A 1 81 ? -10.282 -5.056 18.338 1.00 93.44 81 ARG A N 1
ATOM 658 C CA . ARG A 1 81 ? -9.169 -5.793 18.944 1.00 93.44 81 ARG A CA 1
ATOM 659 C C . ARG A 1 81 ? -8.079 -4.859 19.467 1.00 93.44 81 ARG A C 1
ATOM 661 O O 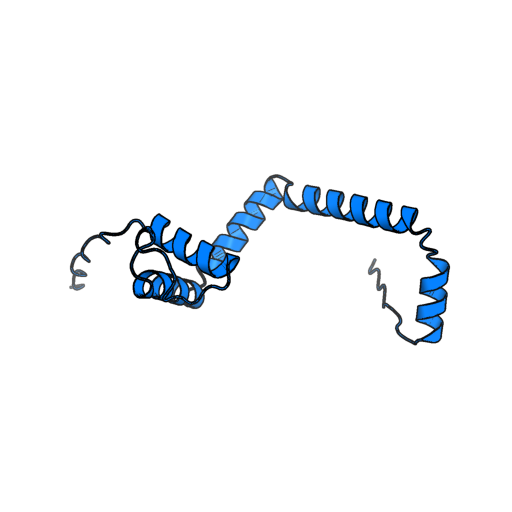. ARG A 1 81 ? -7.530 -5.119 20.541 1.00 93.44 81 ARG A O 1
ATOM 668 N N . LEU A 1 82 ? -7.748 -3.804 18.725 1.00 92.31 82 LEU A N 1
ATOM 669 C CA . LEU A 1 82 ? -6.784 -2.791 19.156 1.00 92.31 82 LEU A CA 1
ATOM 670 C C . LEU A 1 82 ? -7.314 -1.997 20.351 1.00 92.31 82 LEU A C 1
ATOM 672 O O . LEU A 1 82 ? -6.582 -1.823 21.323 1.00 92.31 82 LEU A O 1
ATOM 676 N N . GLU A 1 83 ? -8.582 -1.594 20.327 1.00 92.94 83 GLU A N 1
ATOM 677 C CA . GLU A 1 83 ? -9.248 -0.918 21.440 1.00 92.94 83 GLU A CA 1
ATOM 678 C C . GLU A 1 83 ? -9.179 -1.768 22.714 1.00 92.94 83 GLU A C 1
ATOM 680 O O . GLU A 1 83 ? -8.754 -1.289 23.768 1.00 92.94 83 GLU A O 1
ATOM 685 N N . ALA A 1 84 ? -9.514 -3.057 22.617 1.00 93.38 84 ALA A N 1
ATOM 686 C CA . ALA A 1 84 ? -9.439 -3.977 23.744 1.00 93.38 84 ALA A CA 1
ATOM 687 C C . ALA A 1 84 ? -8.009 -4.100 24.301 1.00 93.38 84 ALA A C 1
ATOM 689 O O . ALA A 1 84 ? -7.817 -4.089 25.521 1.00 93.38 84 ALA A O 1
ATOM 690 N N . LEU A 1 85 ? -6.997 -4.181 23.430 1.00 95.00 85 LEU A N 1
ATOM 691 C CA . LEU A 1 85 ? -5.590 -4.234 23.837 1.00 95.00 85 LEU A CA 1
ATOM 692 C C . LEU A 1 85 ? -5.140 -2.946 24.533 1.00 95.00 85 LEU A C 1
ATOM 694 O O . LEU A 1 85 ? -4.495 -3.019 25.582 1.00 95.00 85 LEU A O 1
ATOM 698 N N . VAL A 1 86 ? -5.497 -1.782 23.987 1.00 93.31 86 VAL A N 1
ATOM 699 C CA . VAL A 1 86 ? -5.190 -0.472 24.577 1.00 93.31 86 VAL A CA 1
ATOM 700 C C . VAL A 1 86 ? -5.871 -0.336 25.934 1.00 93.31 86 VAL A C 1
ATOM 702 O O . VAL A 1 86 ? -5.199 -0.064 26.928 1.00 93.31 86 VAL A O 1
ATOM 705 N N . ARG A 1 87 ? -7.173 -0.624 26.022 1.00 87.69 87 ARG A N 1
ATOM 706 C CA . ARG A 1 87 ? -7.936 -0.585 27.277 1.00 87.69 87 ARG A CA 1
ATOM 707 C C . ARG A 1 87 ? -7.330 -1.511 28.329 1.00 87.69 87 ARG A C 1
ATOM 709 O O . ARG A 1 87 ? -7.153 -1.110 29.477 1.00 87.69 87 ARG A O 1
ATOM 716 N N . HIS A 1 88 ? -6.974 -2.738 27.950 1.00 90.81 88 HIS A N 1
ATOM 717 C CA . HIS A 1 88 ? -6.323 -3.684 28.853 1.00 90.81 88 HIS A CA 1
ATOM 718 C C . HIS A 1 88 ? -4.949 -3.177 29.321 1.00 90.81 88 HIS A C 1
ATOM 720 O O . HIS A 1 88 ? -4.622 -3.268 30.505 1.00 90.81 88 HIS A O 1
ATOM 726 N N . ARG A 1 89 ? -4.148 -2.597 28.418 1.00 91.25 89 ARG A N 1
ATOM 727 C CA . ARG A 1 89 ? -2.845 -2.013 28.757 1.00 91.25 89 ARG A CA 1
ATOM 728 C C . ARG A 1 89 ? -2.981 -0.831 29.716 1.00 91.25 89 ARG A C 1
ATOM 730 O O . ARG A 1 89 ? -2.228 -0.781 30.682 1.00 91.25 89 ARG A O 1
ATOM 737 N N . LEU A 1 90 ? -3.940 0.062 29.486 1.00 89.31 90 LEU A N 1
ATOM 738 C CA . LEU A 1 90 ? -4.212 1.210 30.355 1.00 89.31 90 LEU A CA 1
ATOM 739 C C . LEU A 1 90 ? -4.683 0.771 31.745 1.00 89.31 90 LEU A C 1
ATOM 741 O O . LEU A 1 90 ? -4.132 1.231 32.742 1.00 89.31 90 LEU A O 1
ATOM 745 N N . LYS A 1 91 ? -5.607 -0.198 31.827 1.00 84.50 91 LYS A N 1
ATOM 746 C CA . LYS A 1 91 ? -6.026 -0.799 33.107 1.00 84.50 91 LYS A CA 1
ATOM 747 C C . LYS A 1 91 ? -4.841 -1.383 33.876 1.00 84.50 91 LYS A C 1
ATOM 749 O O . LYS A 1 91 ? -4.705 -1.151 35.072 1.00 84.50 91 LYS A O 1
ATOM 754 N N . ARG A 1 92 ? -3.946 -2.099 33.186 1.00 83.25 92 ARG A N 1
ATOM 755 C CA . ARG A 1 92 ? -2.723 -2.655 33.790 1.00 83.25 92 ARG A CA 1
ATOM 756 C C . ARG A 1 92 ? -1.737 -1.599 34.282 1.00 83.25 92 ARG A C 1
ATOM 758 O O . ARG A 1 92 ? -0.969 -1.889 35.191 1.00 83.25 92 ARG A O 1
ATOM 765 N N . LEU A 1 93 ? -1.726 -0.421 33.669 1.00 85.94 93 LEU A N 1
ATOM 766 C CA . LEU A 1 93 ? -0.901 0.706 34.099 1.00 85.94 93 LEU A CA 1
ATOM 767 C C . LEU A 1 93 ? -1.562 1.521 35.220 1.00 85.94 93 LEU A C 1
ATOM 769 O O . LEU A 1 93 ? -0.992 2.526 35.622 1.00 85.94 93 LEU A O 1
ATOM 773 N N . GLN A 1 94 ? -2.742 1.107 35.708 1.00 74.56 94 GLN A N 1
ATOM 774 C CA . GLN A 1 94 ? -3.562 1.882 36.646 1.00 74.56 94 GLN A CA 1
ATOM 775 C C . GLN A 1 94 ? -3.769 3.318 36.152 1.00 74.56 94 GLN A C 1
ATOM 777 O O . GLN A 1 94 ? -3.758 4.265 36.935 1.00 74.56 94 GLN A O 1
ATOM 782 N N . PHE A 1 95 ? -3.908 3.475 34.830 1.00 73.88 95 PHE A N 1
ATOM 783 C CA . PHE A 1 95 ? -4.115 4.773 34.215 1.00 73.88 95 PHE A CA 1
ATOM 784 C C . PHE A 1 95 ? -5.345 5.437 34.854 1.00 73.88 95 PHE A C 1
ATOM 786 O O . PHE A 1 95 ? -6.460 4.920 34.750 1.00 73.88 95 PHE A O 1
ATOM 793 N N . ARG A 1 96 ? -5.103 6.547 35.555 1.00 68.56 96 ARG A N 1
ATOM 794 C CA . ARG A 1 96 ? -6.104 7.359 36.241 1.00 68.56 96 ARG A CA 1
ATOM 795 C C . ARG A 1 96 ? -6.619 8.427 35.274 1.00 68.56 96 ARG A C 1
ATOM 797 O O . ARG A 1 96 ? -5.852 9.329 34.941 1.00 68.56 96 ARG A O 1
ATOM 804 N N . PRO A 1 97 ? -7.857 8.320 34.765 1.00 64.69 97 PRO A N 1
ATOM 805 C CA . PRO A 1 97 ? -8.390 9.282 33.798 1.00 64.69 97 PRO A CA 1
ATOM 806 C C . PRO A 1 97 ? -8.453 10.708 34.371 1.00 64.69 97 PRO A C 1
ATOM 808 O O . PRO A 1 97 ? -8.152 11.659 33.659 1.00 64.69 97 PRO A O 1
ATOM 811 N N . ASP A 1 98 ? -8.678 10.834 35.681 1.00 67.44 98 ASP A N 1
ATOM 812 C CA . ASP A 1 98 ? -8.631 12.075 36.464 1.00 67.44 98 ASP A CA 1
ATOM 813 C C . ASP A 1 98 ? -7.273 12.796 36.389 1.00 67.44 98 ASP A C 1
ATOM 815 O O . ASP A 1 98 ? -7.205 14.021 36.505 1.00 67.44 98 ASP A O 1
ATOM 819 N N . ALA A 1 99 ? -6.185 12.060 36.136 1.00 66.31 99 ALA A N 1
ATOM 820 C CA . ALA A 1 99 ? -4.863 12.646 35.947 1.00 66.31 99 ALA A CA 1
ATOM 821 C C . ALA A 1 99 ? -4.693 13.296 34.564 1.00 66.31 99 ALA A C 1
ATOM 823 O O . ALA A 1 99 ? -3.941 14.263 34.452 1.00 66.31 99 ALA A O 1
ATOM 824 N N . LEU A 1 100 ? -5.384 12.807 33.521 1.00 66.25 100 LEU A N 1
ATOM 825 C CA . LEU A 1 100 ? -5.398 13.480 32.217 1.00 66.25 100 LEU A CA 1
ATOM 826 C C . LEU A 1 100 ? -6.264 14.733 32.260 1.00 66.25 100 LEU A C 1
ATOM 828 O O . LEU A 1 100 ? -5.809 15.760 31.776 1.00 66.25 100 LEU A O 1
ATOM 832 N N . ASP A 1 101 ? -7.445 14.687 32.876 1.00 66.69 101 ASP A N 1
ATOM 833 C CA . ASP A 1 101 ? -8.312 15.870 32.982 1.00 66.69 101 ASP A CA 1
ATOM 834 C C . ASP A 1 101 ? -7.609 17.001 33.755 1.00 66.69 101 ASP A C 1
ATOM 836 O O . ASP A 1 101 ? -7.595 18.150 33.310 1.00 66.69 101 ASP A O 1
ATOM 840 N N . GLY A 1 102 ? -6.916 16.669 34.855 1.00 66.81 102 GLY A N 1
ATOM 841 C CA . GLY A 1 102 ? -6.083 17.619 35.600 1.00 66.81 102 GLY A CA 1
ATOM 842 C C . GLY A 1 102 ? -4.849 18.115 34.829 1.00 66.81 102 GLY A C 1
ATOM 843 O O . GLY A 1 102 ? -4.519 19.300 34.893 1.00 66.81 102 GLY A O 1
ATOM 844 N N . PHE A 1 103 ? -4.175 17.245 34.065 1.00 69.00 103 PHE A N 1
ATOM 845 C CA . PHE A 1 103 ? -3.036 17.622 33.214 1.00 69.00 103 PHE A CA 1
ATOM 846 C C . PHE A 1 103 ? -3.455 18.535 32.051 1.00 69.00 103 PHE A C 1
ATOM 848 O O . PHE A 1 103 ? -2.783 19.527 31.771 1.00 69.00 103 PHE A O 1
ATOM 855 N N . MET A 1 104 ? -4.577 18.240 31.394 1.00 69.62 104 MET A N 1
ATOM 856 C CA . MET A 1 104 ? -5.119 19.030 30.284 1.00 69.62 104 MET A CA 1
ATOM 857 C C . MET A 1 104 ? -5.635 20.390 30.774 1.00 69.62 104 MET A C 1
ATOM 859 O O . MET A 1 104 ? -5.370 21.409 30.134 1.00 69.62 104 MET A O 1
ATOM 863 N N . ALA A 1 105 ? -6.243 20.442 31.967 1.00 70.81 105 ALA A N 1
ATOM 864 C CA . ALA A 1 105 ? -6.615 21.693 32.631 1.00 70.81 105 ALA A CA 1
ATOM 865 C C . ALA A 1 105 ? -5.399 22.575 32.982 1.00 70.81 105 ALA A C 1
ATOM 867 O O . ALA A 1 105 ? -5.479 23.796 32.878 1.00 70.81 105 ALA A O 1
ATOM 868 N N . GLY A 1 106 ? -4.260 21.976 33.357 1.00 63.59 106 GLY A N 1
ATOM 869 C CA . GLY A 1 106 ? -3.024 22.704 33.677 1.00 63.59 106 GLY A CA 1
ATOM 870 C C . GLY A 1 106 ? -2.178 23.121 32.466 1.00 63.59 106 GLY A C 1
ATOM 871 O O . GLY A 1 106 ? -1.348 24.019 32.582 1.00 63.59 106 GLY A O 1
ATOM 872 N N . THR A 1 107 ? -2.371 22.483 31.308 1.00 73.31 107 THR A N 1
ATOM 873 C CA . THR A 1 107 ? -1.563 22.714 30.093 1.00 73.31 107 THR A CA 1
ATOM 874 C C . THR A 1 107 ? -2.291 23.498 29.000 1.00 73.31 107 THR A C 1
ATOM 876 O O . THR A 1 107 ? -1.664 23.883 28.015 1.00 73.31 107 THR A O 1
ATOM 879 N N . GLY A 1 108 ? -3.594 23.766 29.158 1.00 64.56 108 GLY A N 1
ATOM 880 C CA . GLY A 1 108 ? -4.395 24.531 28.194 1.00 64.56 108 GLY A CA 1
ATOM 881 C C . GLY A 1 108 ? -4.692 23.786 26.887 1.00 64.56 108 GLY A C 1
ATOM 882 O O . GLY A 1 108 ? -5.255 24.366 25.961 1.00 64.56 108 GLY A O 1
ATOM 883 N N . LEU A 1 109 ? -4.336 22.502 26.801 1.00 62.25 109 LEU A N 1
ATOM 884 C CA . LEU A 1 109 ? -4.658 21.629 25.678 1.00 62.25 109 LEU A CA 1
ATOM 885 C C . LEU A 1 109 ? -6.065 21.069 25.900 1.00 62.25 109 LEU A C 1
ATOM 887 O O . LEU A 1 109 ? -6.219 19.946 26.357 1.00 62.25 109 LEU A O 1
ATOM 891 N N . ASN A 1 110 ? -7.115 21.843 25.638 1.00 61.06 110 ASN A N 1
ATOM 892 C CA . ASN A 1 110 ? -8.462 21.271 25.630 1.00 61.06 110 ASN A CA 1
ATOM 893 C C . ASN A 1 110 ? -8.638 20.447 24.348 1.00 61.06 110 ASN A C 1
ATOM 895 O O . ASN A 1 110 ? -8.470 20.958 23.242 1.00 61.06 110 ASN A O 1
ATOM 899 N N . LEU A 1 111 ? -8.941 19.155 24.488 1.00 59.12 111 LEU A N 1
ATOM 900 C CA . LEU A 1 111 ? -9.475 18.380 23.374 1.00 59.12 111 LEU A CA 1
ATOM 901 C C . LEU A 1 111 ? -10.923 18.828 23.224 1.00 59.12 111 LEU A C 1
ATOM 903 O O . LEU A 1 111 ? -11.750 18.457 24.055 1.00 59.12 111 LEU A O 1
ATOM 907 N N . ASP A 1 112 ? -11.221 19.620 22.196 1.00 55.81 112 ASP A N 1
ATOM 908 C CA . ASP A 1 112 ? -12.594 19.942 21.819 1.00 55.81 112 ASP A CA 1
ATOM 909 C C . ASP A 1 112 ? -13.302 18.640 21.423 1.00 55.81 112 ASP A C 1
ATOM 911 O O . ASP A 1 112 ? -13.372 18.251 20.255 1.00 55.81 112 ASP A O 1
ATOM 915 N N . THR A 1 113 ? -13.827 17.924 22.415 1.00 54.66 113 THR A N 1
ATOM 916 C CA . THR A 1 113 ? -14.754 16.813 22.235 1.00 54.66 113 THR A CA 1
ATOM 917 C C . THR A 1 113 ? -16.110 17.408 21.878 1.00 54.66 113 THR A C 1
ATOM 919 O O . THR A 1 113 ? -17.094 17.273 22.599 1.00 54.66 113 THR A O 1
ATOM 922 N N . SER A 1 114 ? -16.172 18.087 20.727 1.00 44.38 114 SER A N 1
ATOM 923 C CA . SER A 1 114 ? -17.434 18.394 20.061 1.00 44.38 114 SER A CA 1
ATOM 924 C C . SER A 1 114 ? -18.067 17.077 19.624 1.00 44.38 114 SER A C 1
ATOM 926 O O . SER A 1 114 ? -17.951 16.634 18.484 1.00 44.38 114 SER A O 1
ATOM 928 N N . THR A 1 115 ? -18.735 16.437 20.578 1.00 53.50 115 THR A N 1
ATOM 929 C CA . THR A 1 115 ? -19.852 15.541 20.322 1.00 53.50 115 THR A CA 1
ATOM 930 C C . THR A 1 115 ? -20.934 16.419 19.706 1.00 53.50 115 THR A C 1
ATOM 932 O O . THR A 1 115 ? -21.621 17.154 20.410 1.00 53.50 115 THR A O 1
ATOM 935 N N . SER A 1 116 ? -21.001 16.434 18.376 1.00 38.19 116 SER A N 1
ATOM 936 C CA . SER A 1 116 ? -22.176 16.961 17.682 1.00 38.19 116 SER A CA 1
ATOM 937 C C . SER A 1 116 ? -23.349 15.984 17.862 1.00 38.19 116 SER A C 1
ATOM 939 O O . SER A 1 116 ? -23.095 14.778 17.936 1.00 38.19 116 SER A O 1
ATOM 941 N N . PRO A 1 117 ? -24.585 16.503 17.985 1.00 52.56 117 PRO A N 1
ATOM 942 C CA . PRO A 1 117 ? -25.793 15.740 18.313 1.00 52.56 117 PRO A CA 1
ATOM 943 C C . PRO A 1 117 ? -26.246 14.772 17.216 1.00 52.56 117 PRO A C 1
ATOM 945 O O . PRO A 1 117 ? -25.923 15.010 16.028 1.00 52.56 117 PRO A O 1
#

Secondary structure (DSSP, 8-state):
-PPPP------SS-HHHHHHHHHHHHHH---GGGS-GGG--HHHHHHHHHHHHHTTHHHHHHHHHHHHHHTTTHHHHHHHHHHHHHHHHHHHTT--HHHHHHHHHHHT---------

Radius of gyration: 24.29 Å; chains: 1; bounding box: 46×38×77 Å